Protein AF-A0A397YIG2-F1 (afdb_monomer_lite)

Organism: Brassica campestris (NCBI:txid3711)

Sequence (67 aa):
MMPVTVNVNRLAAHRPNLKAGSIYSLTGFDLTRCNQNYGLLDSSMLIRFSNQTSFDDVPEPSILIGV

Radius of gyration: 14.96 Å; chains: 1; bounding box: 47×23×30 Å

pLDDT: mean 83.23, std 11.89, range [49.62, 94.44]

Structure (mmCIF, N/CA/C/O backbone):
data_AF-A0A397YIG2-F1
#
_entry.id   AF-A0A397YIG2-F1
#
loop_
_atom_site.group_PDB
_atom_site.id
_atom_site.type_symbol
_atom_site.label_atom_id
_atom_site.label_alt_id
_atom_site.label_comp_id
_atom_site.label_asym_id
_atom_site.label_entity_id
_atom_site.label_seq_id
_atom_site.pdbx_PDB_ins_code
_atom_site.Cartn_x
_atom_site.Cartn_y
_atom_site.Cartn_z
_atom_site.occupancy
_atom_site.B_iso_or_equiv
_atom_site.auth_seq_id
_atom_site.auth_comp_id
_atom_site.auth_asym_id
_atom_site.auth_atom_id
_atom_site.pdbx_PDB_model_num
ATOM 1 N N . MET A 1 1 ? 6.869 -6.880 11.517 1.00 78.69 1 MET A N 1
ATOM 2 C CA . MET A 1 1 ? 6.857 -6.027 10.289 1.00 78.69 1 MET A CA 1
ATOM 3 C C . MET A 1 1 ? 5.679 -5.054 10.335 1.00 78.69 1 MET A C 1
ATOM 5 O O . MET A 1 1 ? 4.679 -5.386 10.960 1.00 78.69 1 MET A O 1
ATOM 9 N N . MET A 1 2 ? 5.765 -3.870 9.711 1.00 86.25 2 MET A N 1
ATOM 10 C CA . MET A 1 2 ? 4.635 -2.927 9.666 1.00 86.25 2 MET A CA 1
ATOM 11 C C . MET A 1 2 ? 3.741 -3.214 8.449 1.00 86.25 2 MET A C 1
ATOM 13 O O . MET A 1 2 ? 4.237 -3.205 7.324 1.00 86.25 2 MET A O 1
ATOM 17 N N . PRO A 1 3 ? 2.441 -3.472 8.642 1.00 88.94 3 PRO A N 1
ATOM 18 C CA . PRO A 1 3 ? 1.522 -3.711 7.538 1.00 88.94 3 PRO A CA 1
ATOM 19 C C . PRO A 1 3 ? 1.202 -2.434 6.766 1.00 88.94 3 PRO A C 1
ATOM 21 O O . PRO A 1 3 ? 1.190 -1.328 7.312 1.00 88.94 3 PRO A O 1
ATOM 24 N N . VAL A 1 4 ? 0.864 -2.629 5.496 1.00 90.44 4 VAL A N 1
ATOM 25 C CA . VAL A 1 4 ? 0.480 -1.581 4.555 1.00 90.44 4 VAL A CA 1
ATOM 26 C C . VAL A 1 4 ? -0.879 -1.938 3.966 1.00 90.44 4 VAL A C 1
ATOM 28 O O . VAL A 1 4 ? -1.124 -3.088 3.606 1.00 90.44 4 VAL A O 1
ATOM 31 N N . THR A 1 5 ? -1.777 -0.961 3.872 1.00 90.44 5 THR A N 1
ATOM 32 C CA . THR A 1 5 ? -3.125 -1.153 3.326 1.00 90.44 5 THR A CA 1
ATOM 33 C C . THR A 1 5 ? -3.420 -0.154 2.216 1.00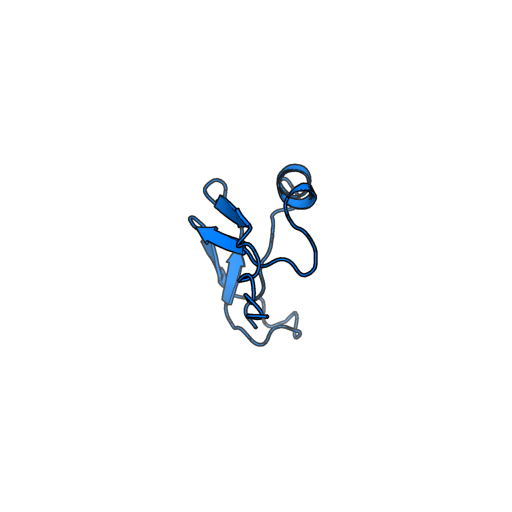 90.44 5 THR A C 1
ATOM 35 O O . THR A 1 5 ? -3.058 1.022 2.294 1.00 90.44 5 THR A O 1
ATOM 38 N N . VAL A 1 6 ? -4.130 -0.625 1.190 1.00 89.81 6 VAL A N 1
ATOM 39 C CA . VAL A 1 6 ? -4.630 0.194 0.082 1.00 89.81 6 VAL A CA 1
ATOM 40 C C . VAL A 1 6 ? -6.150 0.200 0.137 1.00 89.81 6 VAL A C 1
ATOM 42 O O . VAL A 1 6 ? -6.780 -0.846 0.293 1.00 89.81 6 VAL A O 1
ATOM 45 N N . ASN A 1 7 ? -6.757 1.379 0.010 1.00 84.69 7 ASN A N 1
ATOM 46 C CA . ASN A 1 7 ? -8.211 1.493 -0.041 1.00 84.69 7 ASN A CA 1
ATOM 47 C C . ASN A 1 7 ? -8.771 0.738 -1.263 1.00 84.69 7 ASN A C 1
ATOM 49 O O . ASN A 1 7 ? -8.263 0.900 -2.373 1.00 84.69 7 ASN A O 1
ATOM 53 N N . VAL A 1 8 ? -9.850 -0.030 -1.078 1.00 84.69 8 VAL A N 1
ATOM 54 C CA . VAL A 1 8 ? -10.481 -0.826 -2.148 1.00 84.69 8 VAL A CA 1
ATOM 55 C C . VAL A 1 8 ? -10.862 0.014 -3.373 1.00 84.69 8 VAL A C 1
ATOM 57 O O . VAL A 1 8 ? -10.630 -0.414 -4.500 1.00 84.69 8 VAL A O 1
ATOM 60 N N . ASN A 1 9 ? -11.313 1.256 -3.172 1.00 86.12 9 ASN A N 1
ATOM 61 C CA . ASN A 1 9 ? -11.689 2.179 -4.250 1.00 86.12 9 ASN A CA 1
ATOM 62 C C . ASN A 1 9 ? -10.491 2.622 -5.104 1.00 86.12 9 ASN A C 1
ATOM 64 O O . ASN A 1 9 ? -10.659 3.195 -6.177 1.00 86.12 9 ASN A O 1
ATOM 68 N N . ARG A 1 10 ? -9.268 2.395 -4.617 1.00 82.12 10 ARG A N 1
ATOM 69 C CA . ARG A 1 10 ? -8.010 2.752 -5.280 1.00 82.12 10 ARG A CA 1
ATOM 70 C C . ARG A 1 10 ? -7.166 1.533 -5.630 1.00 82.12 10 ARG A C 1
ATOM 72 O O . ARG A 1 10 ? -6.118 1.693 -6.256 1.00 82.12 10 ARG A O 1
ATOM 79 N N . LEU A 1 11 ? -7.617 0.330 -5.272 1.00 86.38 11 LEU A N 1
ATOM 80 C CA . LEU A 1 11 ? -6.876 -0.905 -5.490 1.00 86.38 11 LEU A CA 1
ATOM 81 C C . LEU A 1 11 ? -6.547 -1.099 -6.972 1.00 86.38 11 LEU A C 1
ATOM 83 O O . LEU A 1 11 ? -5.409 -1.412 -7.296 1.00 86.38 11 LEU A O 1
ATOM 87 N N . ALA A 1 12 ? -7.506 -0.841 -7.864 1.00 87.56 12 ALA A N 1
ATOM 88 C CA . ALA A 1 12 ? -7.309 -0.976 -9.307 1.00 87.56 12 ALA A CA 1
ATOM 89 C C . ALA A 1 12 ? -6.192 -0.069 -9.857 1.00 87.56 12 ALA A C 1
ATOM 91 O O . ALA A 1 12 ? -5.500 -0.463 -10.787 1.00 87.56 12 ALA A O 1
ATOM 92 N N . ALA A 1 13 ? -5.985 1.112 -9.263 1.00 86.56 13 ALA A N 1
ATOM 93 C CA . ALA A 1 13 ? -4.948 2.051 -9.692 1.00 86.56 13 ALA A CA 1
ATOM 94 C C . ALA A 1 13 ? -3.550 1.679 -9.166 1.00 86.56 13 ALA A C 1
ATOM 96 O O . ALA A 1 13 ? -2.559 1.879 -9.859 1.00 86.56 13 ALA A O 1
ATOM 97 N N . HIS A 1 14 ? -3.461 1.130 -7.951 1.00 85.81 14 HIS A N 1
ATOM 98 C CA . HIS A 1 14 ? -2.174 0.845 -7.303 1.00 85.81 14 HIS A CA 1
ATOM 99 C C . HIS A 1 14 ? -1.676 -0.577 -7.574 1.00 85.81 14 HIS A C 1
ATOM 101 O O . HIS A 1 14 ? -0.479 -0.792 -7.736 1.00 85.81 14 HIS A O 1
ATOM 107 N N . ARG A 1 15 ? -2.585 -1.558 -7.646 1.00 88.00 15 ARG A N 1
ATOM 108 C CA . ARG A 1 15 ? -2.250 -2.984 -7.768 1.00 88.00 15 ARG A CA 1
ATOM 109 C C . ARG A 1 15 ? -1.359 -3.319 -8.972 1.00 88.00 15 ARG A C 1
ATOM 111 O O . ARG A 1 15 ? -0.448 -4.111 -8.772 1.00 88.00 15 ARG A O 1
ATOM 118 N N . PRO A 1 16 ? -1.555 -2.757 -10.181 1.00 90.88 16 PRO A N 1
ATOM 119 C CA . PRO A 1 16 ? -0.693 -3.074 -11.324 1.00 90.88 16 PRO A CA 1
ATOM 120 C C . PRO A 1 16 ? 0.772 -2.661 -11.128 1.00 90.88 16 PRO A C 1
ATOM 122 O O . PRO A 1 16 ? 1.662 -3.245 -11.736 1.00 90.88 16 PRO A O 1
ATOM 125 N N . ASN A 1 17 ? 1.015 -1.669 -10.270 1.00 89.12 17 ASN A N 1
ATOM 126 C CA . ASN A 1 17 ? 2.333 -1.085 -10.033 1.00 89.12 17 ASN A CA 1
ATOM 127 C C . ASN A 1 17 ? 3.044 -1.699 -8.811 1.00 89.12 17 ASN A C 1
ATOM 129 O O . 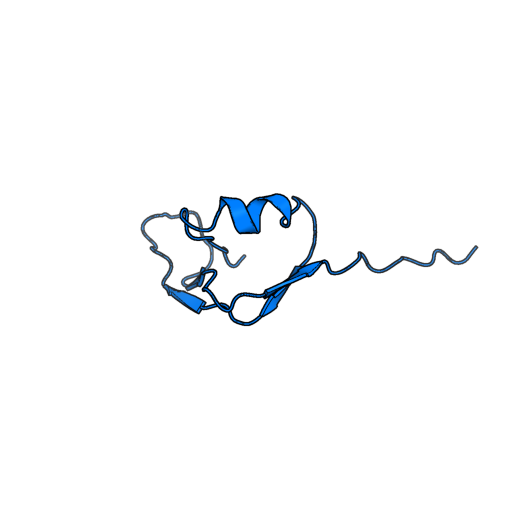ASN A 1 17 ? 4.224 -1.432 -8.602 1.00 89.12 17 ASN A O 1
ATOM 133 N N . LEU A 1 18 ? 2.351 -2.527 -8.020 1.00 90.50 18 LEU A N 1
ATOM 134 C CA . LEU A 1 18 ? 2.898 -3.226 -6.856 1.00 90.50 18 LEU A CA 1
ATOM 135 C C . LEU A 1 18 ? 3.180 -4.689 -7.208 1.00 90.50 18 LEU A C 1
ATOM 137 O O . LEU A 1 18 ? 2.261 -5.497 -7.366 1.00 90.50 18 LEU A O 1
ATOM 141 N N . LYS A 1 19 ? 4.461 -5.037 -7.310 1.00 91.94 19 LYS A N 1
ATOM 142 C CA . LYS A 1 19 ? 4.936 -6.386 -7.625 1.00 91.94 19 LYS A CA 1
ATOM 143 C C . LYS A 1 19 ? 5.336 -7.112 -6.345 1.00 91.94 19 LYS A C 1
ATOM 145 O O . LYS A 1 19 ? 6.010 -6.559 -5.478 1.00 91.94 19 LYS A O 1
ATOM 150 N N . ALA A 1 20 ? 4.918 -8.369 -6.225 1.00 91.44 20 ALA A N 1
ATOM 151 C CA . ALA A 1 20 ? 5.333 -9.212 -5.112 1.00 91.44 20 ALA A CA 1
ATOM 152 C C . ALA A 1 20 ? 6.854 -9.438 -5.159 1.00 91.44 20 ALA A C 1
ATOM 154 O O . ALA A 1 20 ? 7.386 -9.789 -6.208 1.00 91.44 20 ALA A O 1
ATOM 155 N N . GLY A 1 21 ? 7.532 -9.243 -4.025 1.00 90.50 21 GLY A N 1
ATOM 156 C CA . GLY A 1 21 ? 8.987 -9.390 -3.902 1.00 90.50 21 GLY A CA 1
ATOM 157 C C . GLY A 1 21 ? 9.803 -8.136 -4.236 1.00 90.50 21 GLY A C 1
ATOM 158 O O . GLY A 1 21 ? 10.991 -8.115 -3.936 1.00 90.50 21 GLY A O 1
ATOM 159 N N . SER A 1 22 ? 9.190 -7.086 -4.791 1.00 90.69 22 SER A N 1
ATOM 160 C CA . SER A 1 22 ? 9.866 -5.810 -5.055 1.00 90.69 22 SER A CA 1
ATOM 161 C C . SER A 1 22 ? 9.961 -4.932 -3.804 1.00 90.69 22 SER A C 1
ATOM 163 O O . SER A 1 22 ? 9.129 -5.016 -2.895 1.00 90.69 22 SER A O 1
ATOM 165 N N . ILE A 1 23 ? 10.967 -4.057 -3.785 1.00 91.38 23 ILE A N 1
ATOM 166 C CA . ILE A 1 23 ? 11.171 -3.049 -2.743 1.00 91.38 23 ILE A CA 1
ATOM 167 C C . ILE A 1 23 ? 10.723 -1.698 -3.295 1.00 91.38 23 ILE A C 1
ATOM 169 O O . ILE A 1 23 ? 11.019 -1.354 -4.433 1.00 91.38 23 ILE A O 1
ATOM 173 N N . TYR A 1 24 ? 10.019 -0.925 -2.473 1.00 91.94 24 TYR A N 1
ATOM 174 C CA . TYR A 1 24 ? 9.521 0.391 -2.850 1.00 91.94 24 TYR A CA 1
ATOM 175 C C . TYR A 1 24 ? 9.901 1.434 -1.805 1.00 91.94 24 TYR A C 1
ATOM 177 O O . TYR A 1 24 ? 9.826 1.174 -0.601 1.00 91.94 24 TYR A O 1
ATOM 185 N N . SER A 1 25 ? 10.251 2.631 -2.268 1.00 93.00 25 SER A N 1
ATOM 186 C CA . SER A 1 25 ? 10.272 3.832 -1.435 1.00 93.00 25 SER A CA 1
ATOM 187 C C . SER A 1 25 ? 8.862 4.412 -1.390 1.00 93.00 25 SER A C 1
ATOM 189 O O . SER A 1 25 ? 8.206 4.465 -2.424 1.00 93.00 25 SER A O 1
ATOM 191 N N . LEU A 1 26 ? 8.379 4.828 -0.217 1.00 93.06 26 LEU A N 1
ATOM 192 C CA . LEU A 1 26 ? 7.008 5.310 -0.022 1.00 93.06 26 LEU A CA 1
ATOM 193 C C . LEU A 1 26 ? 7.006 6.705 0.612 1.00 93.06 26 LEU A C 1
ATOM 195 O O . LEU A 1 26 ? 7.678 6.935 1.617 1.00 93.06 26 LEU A O 1
ATOM 199 N N . THR A 1 27 ? 6.197 7.619 0.075 1.00 94.44 27 THR A N 1
ATOM 200 C CA . THR A 1 27 ? 6.008 8.980 0.609 1.00 94.44 27 THR A CA 1
ATOM 201 C C . THR A 1 27 ? 4.531 9.381 0.599 1.00 94.44 27 THR A C 1
ATOM 203 O O . THR A 1 27 ? 3.720 8.760 -0.086 1.00 94.44 27 THR A O 1
ATOM 206 N N . GLY A 1 28 ? 4.153 10.391 1.393 1.00 93.56 28 GLY A N 1
ATOM 207 C CA . GLY A 1 28 ? 2.781 10.926 1.405 1.00 93.56 28 GLY A CA 1
ATOM 208 C C . GLY A 1 28 ? 1.717 9.938 1.904 1.00 93.56 28 GLY A C 1
ATOM 209 O O . GLY A 1 28 ? 0.564 9.980 1.472 1.00 93.56 28 GLY A O 1
ATOM 210 N N . PHE A 1 29 ? 2.104 8.997 2.764 1.00 93.19 29 PHE A N 1
ATOM 211 C CA . PHE A 1 29 ? 1.201 8.014 3.356 1.00 93.19 29 PHE A CA 1
ATOM 212 C C . PHE A 1 29 ? 0.668 8.474 4.711 1.00 93.19 29 PHE A C 1
ATOM 214 O O . PHE A 1 29 ? 1.317 9.237 5.425 1.00 93.19 29 PHE A O 1
ATOM 221 N N . ASP A 1 30 ? -0.491 7.937 5.084 1.00 93.62 30 ASP A N 1
ATOM 222 C CA . ASP A 1 30 ? -1.059 8.143 6.410 1.00 93.62 30 ASP A CA 1
ATOM 223 C C . ASP A 1 30 ? -0.671 6.991 7.341 1.00 93.62 30 ASP A C 1
ATOM 225 O O . ASP A 1 30 ? -0.511 5.839 6.922 1.00 93.62 30 ASP A O 1
ATOM 229 N N . LEU A 1 31 ? -0.589 7.289 8.635 1.00 92.25 31 LEU A N 1
ATOM 230 C CA . LEU A 1 31 ? -0.494 6.285 9.688 1.00 92.25 31 LEU A CA 1
ATOM 231 C C . LEU A 1 31 ? -1.844 6.134 10.378 1.00 92.25 31 LEU A C 1
ATOM 233 O O . LEU A 1 31 ? -2.498 7.117 10.726 1.00 92.25 31 LEU A O 1
ATOM 237 N N . THR A 1 32 ? -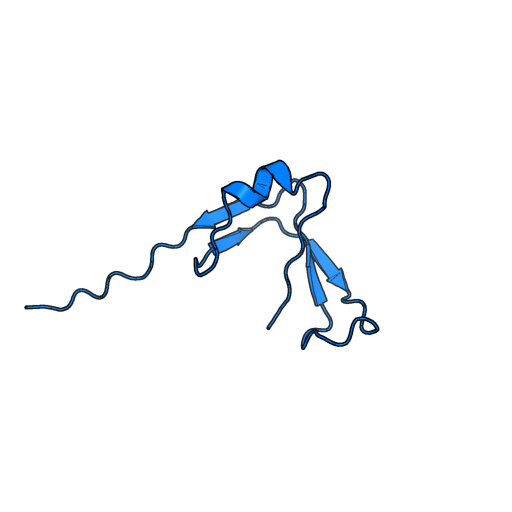2.266 4.895 10.611 1.00 90.69 32 THR A N 1
ATOM 238 C CA . THR A 1 32 ? -3.476 4.619 11.387 1.00 90.69 32 THR A CA 1
ATOM 239 C C . THR A 1 32 ? -3.252 3.491 12.378 1.00 90.69 32 THR A C 1
ATOM 241 O O . THR A 1 32 ? -2.317 2.694 12.259 1.00 90.69 32 THR A O 1
ATOM 244 N N . ARG A 1 33 ? -4.100 3.444 13.405 1.00 88.94 33 ARG A N 1
ATOM 245 C CA . ARG A 1 33 ? -4.000 2.438 14.454 1.00 88.94 33 ARG A CA 1
ATOM 246 C C . ARG A 1 33 ? -4.396 1.082 13.887 1.00 88.94 33 ARG A C 1
ATOM 248 O O . ARG A 1 33 ? -5.447 0.933 13.265 1.00 88.94 33 ARG A O 1
ATOM 255 N N . CYS A 1 34 ? -3.558 0.089 14.140 1.00 85.12 34 CYS A N 1
ATOM 256 C CA . CYS A 1 34 ? -3.876 -1.286 13.822 1.00 85.12 34 CYS A CA 1
ATOM 257 C C . CYS A 1 34 ? -5.021 -1.766 14.720 1.00 85.12 34 CYS A C 1
ATOM 259 O O . CYS A 1 34 ? -5.010 -1.547 15.936 1.00 85.12 34 CYS A O 1
ATOM 261 N N . ASN A 1 35 ? -6.018 -2.422 14.126 1.00 79.06 35 ASN A N 1
ATOM 262 C CA . ASN A 1 35 ? -7.044 -3.093 14.907 1.00 79.06 35 ASN A CA 1
ATOM 263 C C . ASN A 1 35 ? -6.453 -4.393 15.460 1.00 79.06 35 ASN A C 1
ATOM 265 O O . ASN A 1 35 ? -6.364 -5.396 14.758 1.00 79.06 35 ASN A O 1
ATOM 269 N N . GLN A 1 36 ? -6.075 -4.353 16.735 1.00 71.62 36 GLN A N 1
ATOM 270 C CA . GLN A 1 36 ? -5.421 -5.452 17.449 1.00 71.62 36 GLN A CA 1
ATOM 271 C C . GLN A 1 36 ? -6.283 -6.721 17.547 1.00 71.62 36 GLN A C 1
ATOM 273 O O . GLN A 1 36 ? -5.752 -7.787 17.835 1.00 71.62 36 GLN A O 1
ATOM 278 N N . ASN A 1 37 ? -7.589 -6.633 17.263 1.00 75.50 37 ASN A N 1
ATOM 279 C CA . ASN A 1 37 ? -8.461 -7.807 17.186 1.00 75.50 37 ASN A CA 1
ATOM 280 C C . ASN A 1 37 ? -8.165 -8.680 15.953 1.00 75.50 37 ASN A C 1
ATOM 282 O O . ASN A 1 37 ? -8.484 -9.866 15.949 1.00 75.50 37 ASN A O 1
ATOM 286 N N . TYR A 1 38 ? -7.533 -8.120 14.916 1.00 65.19 38 TYR A N 1
ATOM 287 C CA . TYR A 1 38 ? -7.014 -8.877 13.778 1.00 65.19 38 TYR A CA 1
ATOM 288 C C . TYR A 1 38 ? -5.573 -9.285 14.099 1.00 65.19 38 TYR A C 1
ATOM 290 O O . TYR A 1 38 ? -4.618 -8.664 13.635 1.00 65.19 38 TYR A O 1
ATOM 298 N N . GLY A 1 39 ? -5.446 -10.283 14.979 1.00 57.91 39 GLY A N 1
ATOM 299 C CA . GLY A 1 39 ? -4.224 -10.707 15.680 1.00 57.91 39 GLY A CA 1
ATOM 300 C C . GLY A 1 39 ? -3.109 -11.316 14.822 1.00 57.91 39 GLY A C 1
ATOM 301 O O . GLY A 1 39 ? -2.585 -12.369 15.161 1.00 57.91 39 GLY A O 1
ATOM 302 N N . LEU A 1 40 ? -2.743 -10.670 13.717 1.00 63.94 40 LEU A N 1
ATOM 303 C CA . LEU A 1 40 ? -1.721 -11.133 12.774 1.00 63.94 40 LEU A CA 1
ATOM 304 C C . LEU A 1 40 ? -0.621 -10.092 12.523 1.00 63.94 40 LEU A C 1
ATOM 306 O O . LEU A 1 40 ? 0.156 -10.238 11.584 1.00 63.94 40 LEU A O 1
ATOM 310 N N . LEU A 1 41 ? -0.574 -9.010 13.306 1.00 67.94 41 LEU A N 1
ATOM 311 C CA . LEU A 1 41 ? 0.289 -7.864 13.029 1.00 67.94 41 LEU A CA 1
ATOM 312 C C . LEU A 1 41 ? 1.145 -7.525 14.250 1.00 67.94 41 LEU A C 1
ATOM 314 O O . LEU A 1 41 ? 0.622 -7.102 15.277 1.00 67.94 41 LEU A O 1
ATOM 318 N N . ASP A 1 42 ? 2.469 -7.628 14.105 1.00 76.44 42 ASP A N 1
ATOM 319 C CA . ASP A 1 42 ? 3.450 -7.290 15.155 1.00 76.44 42 ASP A CA 1
ATOM 320 C C . ASP A 1 42 ? 3.505 -5.784 15.488 1.00 76.44 42 ASP A C 1
ATOM 322 O O . ASP A 1 42 ? 4.325 -5.345 16.293 1.00 76.44 42 ASP A O 1
ATOM 326 N N . SER A 1 43 ? 2.687 -4.962 14.824 1.00 82.75 43 SER A N 1
ATOM 327 C CA . SER A 1 43 ? 2.696 -3.505 14.929 1.00 82.75 43 SER A CA 1
ATOM 328 C C . SER A 1 43 ? 1.348 -2.973 15.409 1.00 82.75 43 SER A C 1
ATOM 330 O O . SER A 1 43 ? 0.290 -3.337 14.892 1.00 82.75 43 SER A O 1
ATOM 332 N N . SER A 1 44 ? 1.388 -2.028 16.352 1.00 85.88 44 SER A N 1
ATOM 333 C CA . SER A 1 44 ? 0.218 -1.269 16.820 1.00 85.88 44 SER A CA 1
ATOM 334 C C . SER A 1 44 ? -0.273 -0.229 15.805 1.00 85.88 44 SER A C 1
ATOM 336 O O . SER A 1 44 ? -1.368 0.318 15.958 1.00 85.88 44 SER A O 1
ATOM 338 N N . MET A 1 45 ? 0.512 0.025 14.756 1.00 88.62 45 MET A N 1
ATOM 339 C CA . MET A 1 45 ? 0.220 0.962 13.672 1.00 88.62 45 MET A CA 1
ATOM 340 C C . MET A 1 45 ? 0.341 0.284 12.309 1.00 88.62 45 MET A C 1
ATOM 342 O O . MET A 1 45 ? 1.110 -0.664 12.135 1.00 88.62 45 MET A O 1
ATOM 346 N N . LEU A 1 46 ? -0.384 0.807 11.328 1.00 90.81 46 LEU A N 1
ATOM 347 C CA . LEU A 1 46 ? -0.293 0.399 9.933 1.00 90.81 46 LEU A CA 1
ATOM 348 C C . LEU A 1 46 ? -0.197 1.616 9.017 1.00 90.81 46 LEU A C 1
ATOM 350 O O . LEU A 1 46 ? -0.730 2.685 9.327 1.00 90.81 46 LEU A O 1
ATOM 354 N N . ILE A 1 47 ? 0.477 1.429 7.888 1.00 92.38 47 ILE A N 1
ATOM 355 C CA . ILE A 1 47 ? 0.540 2.414 6.813 1.00 92.38 47 ILE A CA 1
ATOM 356 C C . ILE A 1 47 ? -0.737 2.295 5.985 1.00 92.38 47 ILE A C 1
ATOM 358 O O . ILE A 1 47 ? -1.153 1.198 5.594 1.00 92.38 47 ILE A O 1
ATOM 362 N N . ARG A 1 48 ? -1.363 3.430 5.692 1.00 91.81 48 ARG A N 1
ATOM 363 C CA . ARG A 1 48 ? -2.539 3.514 4.833 1.00 91.81 48 ARG A CA 1
ATOM 364 C C . ARG A 1 48 ? -2.237 4.427 3.656 1.00 91.81 48 ARG A C 1
ATOM 366 O O . ARG A 1 48 ? -1.854 5.579 3.837 1.00 91.81 48 ARG A O 1
ATOM 373 N N . PHE A 1 49 ? -2.460 3.916 2.450 1.00 91.50 49 PHE A N 1
ATOM 374 C CA . PHE A 1 49 ? -2.341 4.729 1.246 1.00 91.50 49 PHE A CA 1
ATOM 375 C C . PHE A 1 49 ? -3.432 5.807 1.238 1.00 91.50 49 PHE A C 1
ATOM 377 O O . PHE A 1 49 ? -4.623 5.522 1.418 1.00 91.50 49 PHE A O 1
ATOM 384 N N . SER A 1 50 ? -2.997 7.041 1.028 1.00 88.00 50 SER A N 1
ATOM 385 C CA . SER A 1 50 ? -3.801 8.246 0.884 1.00 88.00 50 SER A CA 1
ATOM 386 C C . SER A 1 50 ? -3.862 8.660 -0.595 1.00 88.00 50 SER A C 1
ATOM 388 O O . SER A 1 50 ? -3.253 8.036 -1.464 1.00 88.00 50 SER A O 1
ATOM 390 N N . ASN A 1 51 ? -4.583 9.742 -0.901 1.00 85.31 51 ASN A N 1
ATOM 391 C CA . ASN A 1 51 ? -4.569 10.323 -2.251 1.00 85.31 51 ASN A CA 1
ATOM 392 C C . ASN A 1 51 ? -3.222 10.983 -2.609 1.00 85.31 51 ASN A C 1
ATOM 394 O O . ASN A 1 51 ? -3.012 11.315 -3.770 1.00 85.31 51 ASN A O 1
ATOM 398 N N . GLN A 1 52 ? -2.350 11.211 -1.624 1.00 88.88 52 GLN A N 1
ATOM 399 C CA . GLN A 1 52 ? -1.023 11.806 -1.801 1.00 88.88 52 GLN A CA 1
ATOM 400 C C . GLN A 1 52 ? 0.090 10.756 -1.793 1.00 88.88 52 GLN A C 1
ATOM 402 O O . GLN A 1 52 ? 1.261 11.107 -1.909 1.00 88.88 52 GLN A O 1
ATOM 407 N N . THR A 1 53 ? -0.257 9.478 -1.628 1.00 91.25 53 THR A N 1
ATOM 408 C CA . THR A 1 53 ? 0.745 8.425 -1.545 1.00 91.25 53 THR A CA 1
ATOM 409 C C . THR A 1 53 ? 1.420 8.220 -2.891 1.00 91.25 53 THR A C 1
ATOM 411 O O . THR A 1 53 ? 0.758 7.923 -3.884 1.00 91.25 53 THR A O 1
ATOM 414 N N . SER A 1 54 ? 2.744 8.341 -2.888 1.00 90.56 54 SER A N 1
ATOM 415 C CA . SER A 1 54 ? 3.610 8.010 -4.015 1.00 90.56 54 SER A CA 1
ATOM 416 C C . SER A 1 54 ? 4.547 6.885 -3.616 1.00 90.56 54 SER A C 1
ATOM 418 O O . SER A 1 54 ? 5.013 6.841 -2.473 1.00 90.56 54 SER A O 1
ATOM 420 N N . PHE A 1 55 ? 4.821 5.989 -4.558 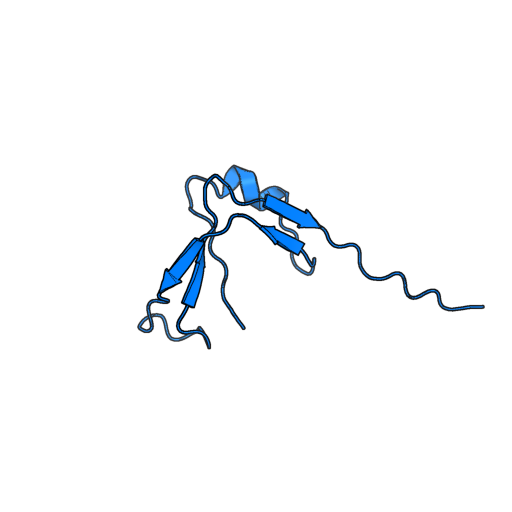1.00 91.88 55 PHE A N 1
ATOM 421 C CA . PHE A 1 55 ? 5.786 4.921 -4.377 1.00 91.88 55 PHE A CA 1
ATOM 422 C C . PHE A 1 55 ? 6.604 4.703 -5.639 1.00 91.88 55 PHE A C 1
ATOM 424 O O . PHE A 1 55 ? 6.059 4.668 -6.741 1.00 91.88 55 PHE A O 1
ATOM 431 N N . ASP A 1 56 ? 7.900 4.505 -5.439 1.00 92.44 56 ASP A N 1
ATOM 432 C CA . ASP A 1 56 ? 8.873 4.318 -6.506 1.00 92.44 56 ASP A CA 1
ATOM 433 C C . ASP A 1 56 ? 9.601 2.991 -6.288 1.00 92.44 56 ASP A C 1
ATOM 435 O O . ASP A 1 56 ? 10.000 2.674 -5.163 1.00 92.44 56 ASP A O 1
ATOM 439 N N . ASP A 1 57 ? 9.720 2.198 -7.355 1.00 90.88 57 ASP A N 1
ATOM 440 C CA . ASP A 1 57 ? 10.456 0.929 -7.347 1.00 90.88 57 ASP A CA 1
ATOM 441 C C . ASP A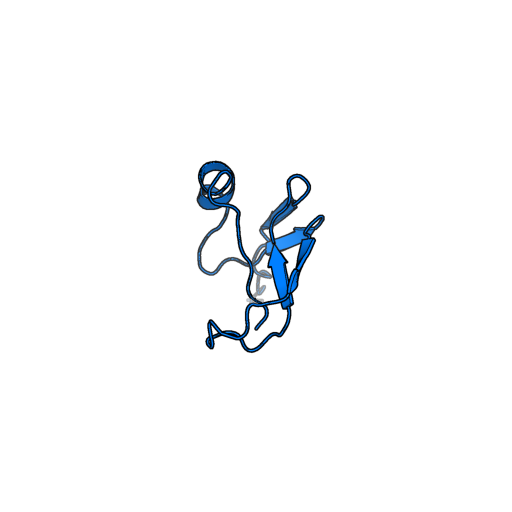 1 57 ? 11.930 1.222 -7.053 1.00 90.88 57 ASP A C 1
ATOM 443 O O . ASP A 1 57 ? 12.551 2.071 -7.703 1.00 90.88 57 ASP A O 1
ATOM 447 N N . VAL A 1 58 ? 12.471 0.556 -6.037 1.00 89.50 58 VAL A N 1
ATOM 448 C CA . VAL A 1 58 ? 13.886 0.647 -5.702 1.00 89.50 58 VAL A CA 1
ATOM 449 C C . VAL A 1 58 ? 14.566 -0.528 -6.390 1.00 89.50 58 VAL A C 1
ATOM 451 O O . VAL A 1 58 ? 14.388 -1.663 -5.937 1.00 89.50 58 VAL A O 1
ATOM 454 N N . PRO A 1 59 ? 15.347 -0.283 -7.460 1.00 81.94 59 PRO A N 1
ATOM 455 C CA . PRO A 1 59 ? 16.046 -1.357 -8.134 1.00 81.94 59 PRO A CA 1
ATOM 456 C C . PRO A 1 59 ? 16.950 -2.063 -7.132 1.00 81.94 59 PRO A C 1
ATOM 458 O O . PRO A 1 59 ? 17.606 -1.428 -6.299 1.00 81.94 59 PRO A O 1
ATOM 461 N N . GLU A 1 60 ? 16.958 -3.389 -7.214 1.00 75.38 60 GLU A N 1
ATOM 462 C CA . GLU A 1 60 ? 17.836 -4.216 -6.404 1.00 75.38 60 GLU A CA 1
ATOM 463 C C . GLU A 1 60 ? 19.274 -3.707 -6.585 1.00 75.38 60 GLU A C 1
ATOM 465 O O . GLU A 1 60 ? 19.676 -3.435 -7.724 1.00 75.38 60 GLU A O 1
ATOM 470 N N . PRO A 1 61 ? 20.041 -3.497 -5.501 1.00 67.00 61 PRO A N 1
ATOM 471 C CA . PRO A 1 61 ? 21.410 -3.038 -5.640 1.00 67.00 61 PRO A CA 1
ATOM 472 C C . PRO A 1 61 ? 22.152 -4.047 -6.510 1.00 67.00 61 PRO A C 1
ATOM 474 O O . PRO A 1 61 ? 22.281 -5.214 -6.141 1.00 67.00 61 PRO A O 1
ATOM 477 N N . SER A 1 62 ? 22.613 -3.604 -7.682 1.00 61.97 62 SER A N 1
ATOM 478 C CA . SER A 1 62 ? 23.389 -4.438 -8.587 1.00 61.97 62 SER A CA 1
ATOM 479 C C . SER A 1 62 ? 24.635 -4.879 -7.830 1.00 61.97 62 SER A C 1
ATOM 481 O O . SER A 1 62 ? 25.557 -4.085 -7.632 1.00 61.97 62 SER A O 1
ATOM 483 N N . ILE A 1 63 ? 24.670 -6.131 -7.369 1.00 59.22 63 ILE A N 1
ATOM 484 C CA . ILE A 1 63 ? 25.914 -6.727 -6.899 1.00 59.22 63 ILE A CA 1
ATOM 485 C C . ILE A 1 63 ? 26.796 -6.804 -8.141 1.00 59.22 63 ILE A C 1
ATOM 487 O O . ILE A 1 63 ? 26.650 -7.698 -8.973 1.00 59.22 63 ILE A O 1
ATOM 491 N N . LEU A 1 64 ? 27.681 -5.820 -8.300 1.00 52.81 64 LEU A N 1
ATOM 492 C CA . LEU A 1 64 ? 28.782 -5.903 -9.239 1.00 52.81 64 LEU A CA 1
ATOM 493 C C . LEU A 1 64 ? 29.695 -7.010 -8.705 1.00 52.81 64 LEU A C 1
ATOM 495 O O . LEU A 1 64 ? 30.587 -6.758 -7.896 1.00 52.81 64 LEU A O 1
ATOM 499 N N . ILE A 1 65 ? 29.432 -8.254 -9.101 1.00 53.62 65 ILE A N 1
ATOM 500 C CA . ILE A 1 65 ? 30.413 -9.321 -8.952 1.00 53.62 65 ILE A CA 1
ATOM 501 C C . ILE A 1 65 ? 31.534 -8.949 -9.919 1.00 53.62 65 ILE A C 1
ATOM 503 O O . ILE A 1 65 ? 31.415 -9.134 -11.128 1.00 53.62 65 ILE A O 1
ATOM 507 N N 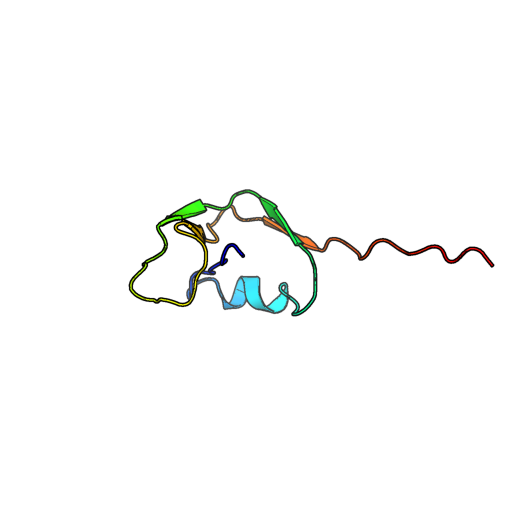. GLY A 1 66 ? 32.570 -8.309 -9.373 1.00 52.12 66 GLY A N 1
ATOM 508 C CA . GLY A 1 66 ? 33.819 -8.070 -10.075 1.00 52.12 66 GLY A CA 1
ATOM 509 C C . GLY A 1 66 ? 34.378 -9.413 -10.529 1.00 52.12 66 GLY A C 1
ATOM 510 O O . GLY A 1 66 ? 34.644 -10.279 -9.696 1.00 52.12 66 GLY A O 1
ATOM 511 N N . VAL A 1 67 ? 34.452 -9.573 -11.849 1.00 49.62 67 VAL A N 1
ATOM 512 C CA . VAL A 1 67 ? 35.185 -10.637 -12.547 1.00 49.62 67 VAL A CA 1
ATOM 513 C C . VAL A 1 67 ? 36.680 -10.439 -12.339 1.00 49.62 67 VAL A C 1
ATOM 515 O O . VAL A 1 67 ? 37.117 -9.266 -12.388 1.00 49.62 67 VAL A O 1
#

Foldseek 3Di:
DAAEDEDPVCCVVCVVVDDPPWDKDKDPWDKDADPCVVVPGPDRIHTYDDPRIDIDTDPDPPPPPPD

Secondary structure (DSSP, 8-state):
---EE--HHHHHHHGGG--TT--EEEESPEEEE--TTS---S-SEEEE--TT-EEEE-PPP------